Protein AF-G8HI90-F1 (afdb_monomer_lite)

Structure (mmCIF, N/CA/C/O backbone):
data_AF-G8HI90-F1
#
_entry.id   AF-G8HI90-F1
#
loop_
_atom_site.group_PDB
_atom_site.id
_atom_site.type_symbol
_atom_site.label_atom_id
_atom_site.label_alt_id
_atom_site.label_comp_id
_atom_site.label_asym_id
_atom_site.label_entity_id
_atom_site.label_seq_id
_atom_site.pdbx_PDB_ins_code
_atom_site.Cartn_x
_atom_site.Cartn_y
_atom_site.Cartn_z
_atom_site.occupancy
_atom_site.B_iso_or_equiv
_atom_site.auth_seq_id
_atom_site.auth_comp_id
_atom_site.auth_asym_id
_atom_site.auth_atom_id
_atom_site.pdbx_PDB_model_num
ATOM 1 N N . CYS A 1 1 ? 7.598 1.274 -8.359 1.00 62.94 1 CYS A N 1
ATOM 2 C CA . CYS A 1 1 ? 6.667 0.536 -9.230 1.00 62.94 1 CYS A CA 1
ATOM 3 C C . CYS A 1 1 ? 5.687 1.548 -9.803 1.00 62.94 1 CYS A C 1
ATOM 5 O O . CYS A 1 1 ? 5.064 2.244 -8.998 1.00 62.94 1 CYS A O 1
ATOM 7 N N . PRO A 1 2 ? 5.607 1.677 -11.131 1.00 74.00 2 PRO A N 1
ATOM 8 C CA . PRO A 1 2 ? 4.553 2.437 -11.800 1.00 74.00 2 PRO A CA 1
ATOM 9 C C . PRO A 1 2 ? 3.159 1.960 -11.358 1.00 74.00 2 PRO A C 1
ATOM 11 O O . PRO A 1 2 ? 2.984 0.792 -11.021 1.00 74.00 2 PRO A O 1
ATOM 14 N N . GLY A 1 3 ? 2.178 2.861 -11.303 1.00 80.12 3 GLY A N 1
ATOM 15 C CA . GLY A 1 3 ? 0.788 2.512 -10.980 1.00 80.12 3 GLY A CA 1
ATOM 16 C C . GLY A 1 3 ? 0.385 2.585 -9.501 1.00 80.12 3 GLY A C 1
ATOM 17 O O . GLY A 1 3 ? -0.795 2.468 -9.187 1.00 80.12 3 GLY A O 1
ATOM 18 N N . LEU A 1 4 ? 1.312 2.815 -8.561 1.00 85.81 4 LEU A N 1
ATOM 19 C CA . LEU A 1 4 ? 0.955 2.981 -7.139 1.00 85.81 4 LEU A CA 1
ATOM 20 C C . LEU A 1 4 ? -0.006 4.158 -6.920 1.00 85.81 4 LEU A C 1
ATOM 22 O O . LEU A 1 4 ? -1.008 4.025 -6.218 1.00 85.81 4 LEU A O 1
ATOM 26 N N . ASN A 1 5 ? 0.282 5.293 -7.554 1.00 91.06 5 ASN A N 1
ATOM 27 C CA . ASN A 1 5 ? -0.566 6.476 -7.484 1.00 91.06 5 ASN A CA 1
ATOM 28 C C . ASN A 1 5 ? -1.934 6.259 -8.146 1.00 91.06 5 ASN A C 1
ATOM 30 O O . ASN A 1 5 ? -2.936 6.757 -7.634 1.00 91.06 5 ASN A O 1
ATOM 34 N N . ASP A 1 6 ? -2.003 5.477 -9.226 1.00 89.94 6 ASP A N 1
ATOM 35 C CA . ASP A 1 6 ? -3.264 5.080 -9.855 1.00 89.94 6 ASP A CA 1
ATOM 36 C C . ASP A 1 6 ? -4.141 4.284 -8.898 1.00 89.94 6 ASP A C 1
ATOM 38 O O . ASP A 1 6 ? -5.326 4.584 -8.752 1.00 89.94 6 ASP A O 1
ATOM 42 N N . VAL A 1 7 ? -3.566 3.299 -8.209 1.00 91.75 7 VAL A N 1
ATOM 43 C CA . VAL A 1 7 ? -4.299 2.478 -7.242 1.00 91.75 7 VAL A CA 1
ATOM 44 C C . VAL A 1 7 ? -4.791 3.329 -6.068 1.00 91.75 7 VAL A C 1
ATOM 46 O O . VAL A 1 7 ? -5.973 3.261 -5.730 1.00 91.75 7 VAL A O 1
ATOM 49 N N . ILE A 1 8 ? -3.933 4.181 -5.489 1.00 94.00 8 ILE A N 1
ATOM 50 C CA . ILE A 1 8 ? -4.324 5.109 -4.410 1.00 94.00 8 ILE A CA 1
ATOM 51 C C . ILE A 1 8 ? -5.493 5.988 -4.869 1.00 94.00 8 ILE A C 1
ATOM 53 O O . ILE A 1 8 ? -6.502 6.102 -4.172 1.00 94.00 8 ILE A O 1
ATOM 57 N N . ARG A 1 9 ? -5.393 6.567 -6.070 1.00 94.56 9 ARG A N 1
ATOM 58 C CA . ARG A 1 9 ? -6.436 7.417 -6.647 1.00 94.56 9 ARG A CA 1
ATOM 59 C C . ARG A 1 9 ? -7.764 6.675 -6.791 1.00 94.56 9 ARG A C 1
ATOM 61 O O . ARG A 1 9 ? -8.796 7.213 -6.395 1.00 94.56 9 ARG A O 1
ATOM 68 N N . HIS A 1 10 ? -7.758 5.463 -7.343 1.00 94.62 10 HIS A N 1
ATOM 69 C CA . HIS A 1 10 ? -8.987 4.695 -7.549 1.00 94.62 10 HIS A CA 1
ATOM 70 C C . HIS A 1 10 ? -9.621 4.239 -6.233 1.00 94.62 10 HIS A C 1
ATOM 72 O O . HIS A 1 10 ? -10.845 4.303 -6.122 1.00 94.62 10 HIS A O 1
ATOM 78 N N . ILE A 1 11 ? -8.827 3.858 -5.224 1.00 95.81 11 ILE A N 1
ATOM 79 C CA . ILE A 1 11 ? -9.353 3.552 -3.885 1.00 95.81 11 ILE A CA 1
ATOM 80 C C . ILE A 1 11 ? -10.064 4.779 -3.311 1.00 95.81 11 ILE A C 1
ATOM 82 O O . ILE A 1 11 ? -11.222 4.675 -2.918 1.00 95.81 11 ILE A O 1
ATOM 86 N N . VAL A 1 12 ? -9.411 5.945 -3.313 1.00 96.69 12 VAL A N 1
ATOM 87 C CA . VAL A 1 12 ? -9.978 7.181 -2.746 1.00 96.69 12 VAL A CA 1
ATOM 88 C C . VAL A 1 12 ? -11.281 7.568 -3.446 1.00 96.69 12 VAL A C 1
ATOM 90 O O . VAL A 1 12 ? -12.285 7.793 -2.778 1.00 96.69 12 VAL A O 1
ATOM 93 N N . ILE A 1 13 ? -11.294 7.587 -4.783 1.00 95.62 13 ILE A N 1
ATOM 94 C CA . ILE A 1 13 ? -12.500 7.914 -5.560 1.00 95.62 13 ILE A CA 1
ATOM 95 C C . ILE A 1 13 ? -13.628 6.922 -5.259 1.00 95.62 13 ILE A C 1
ATOM 97 O O . ILE A 1 13 ? -14.773 7.329 -5.080 1.00 95.62 13 ILE A O 1
ATOM 101 N N . THR A 1 14 ? -13.310 5.629 -5.185 1.00 96.50 14 THR A N 1
ATOM 102 C CA . THR A 1 14 ? -14.306 4.591 -4.903 1.00 96.50 14 THR A CA 1
ATOM 103 C C . THR A 1 14 ? -14.885 4.772 -3.504 1.00 96.50 14 THR A C 1
ATOM 105 O O . THR A 1 14 ? -16.100 4.837 -3.359 1.00 96.50 14 THR A O 1
ATOM 108 N N . LEU A 1 15 ? -14.048 4.931 -2.476 1.00 96.62 15 LEU A N 1
ATOM 109 C CA . LEU A 1 15 ? -14.503 5.137 -1.099 1.00 96.62 15 LEU A CA 1
ATOM 110 C C . LEU A 1 15 ? -15.395 6.382 -0.962 1.00 96.62 15 LEU A C 1
ATOM 112 O O . LEU A 1 15 ? -16.428 6.310 -0.297 1.00 96.62 15 LEU A O 1
ATOM 116 N N . GLU A 1 16 ? -15.059 7.487 -1.633 1.00 95.69 16 GLU A N 1
ATOM 117 C CA . GLU A 1 16 ? -15.924 8.675 -1.667 1.00 95.69 16 GLU A CA 1
ATOM 118 C C . GLU A 1 16 ? -17.293 8.380 -2.305 1.00 95.69 16 GLU A C 1
ATOM 120 O O . GLU A 1 16 ? -18.313 8.821 -1.777 1.00 95.69 16 GLU A O 1
ATOM 125 N N . ILE A 1 17 ? -17.347 7.601 -3.395 1.00 96.75 17 ILE A N 1
ATOM 126 C CA . ILE A 1 17 ? -18.610 7.182 -4.039 1.00 96.75 17 ILE A CA 1
ATOM 127 C C . ILE A 1 17 ? -19.471 6.344 -3.083 1.00 96.75 17 ILE A C 1
ATOM 129 O O . ILE A 1 17 ? -20.688 6.516 -3.043 1.00 96.75 17 ILE A O 1
ATOM 133 N N . TYR A 1 18 ? -18.850 5.484 -2.272 1.00 95.94 18 TYR A N 1
ATOM 134 C CA . TYR A 1 18 ? -19.532 4.715 -1.223 1.00 95.94 18 TYR A CA 1
ATOM 135 C C . TYR A 1 18 ? -19.908 5.559 0.014 1.00 95.94 18 TYR A C 1
ATOM 137 O O . TYR A 1 18 ? -20.469 5.029 0.973 1.00 95.94 18 TYR A O 1
ATOM 145 N N . GLY A 1 19 ? -19.633 6.868 0.011 1.00 95.94 19 GLY A N 1
ATOM 146 C CA . GLY A 1 19 ? -20.011 7.790 1.083 1.00 95.94 19 GLY A CA 1
ATOM 147 C C . GLY A 1 19 ? -19.061 7.799 2.283 1.00 95.94 19 GLY A C 1
ATOM 148 O O . GLY A 1 19 ? -19.419 8.319 3.344 1.00 95.94 19 GLY A O 1
ATOM 149 N N . VAL A 1 20 ? -17.853 7.244 2.145 1.00 96.12 20 VAL A N 1
ATOM 150 C CA . VAL A 1 20 ? -16.822 7.300 3.188 1.00 96.12 20 VAL A CA 1
ATOM 151 C C . VAL A 1 20 ? -16.330 8.739 3.328 1.00 96.12 20 VAL A C 1
ATOM 153 O O . VAL A 1 20 ? -15.893 9.356 2.362 1.00 96.12 20 VAL A O 1
ATOM 156 N N . LYS A 1 21 ? -16.410 9.284 4.547 1.00 92.38 21 LYS A N 1
ATOM 157 C CA . LYS A 1 21 ? -16.113 10.703 4.818 1.00 92.38 21 LYS A CA 1
ATOM 158 C C . LYS A 1 21 ? -14.680 10.971 5.262 1.00 92.38 21 LYS A C 1
ATOM 160 O O . LYS A 1 21 ? -14.202 12.086 5.088 1.00 92.38 21 LYS A O 1
ATOM 165 N N . ASN A 1 22 ? -14.030 9.985 5.877 1.00 95.69 22 ASN A N 1
ATOM 166 C CA . ASN A 1 22 ? -12.677 10.122 6.397 1.00 95.69 22 ASN A CA 1
ATOM 167 C C . ASN A 1 22 ? -11.769 9.109 5.706 1.00 95.69 22 ASN A C 1
ATOM 169 O O . ASN A 1 22 ? -11.856 7.912 5.975 1.00 95.69 22 ASN A O 1
ATOM 173 N N . ILE A 1 23 ? -10.943 9.599 4.787 1.00 97.38 23 ILE A N 1
ATOM 174 C CA . ILE A 1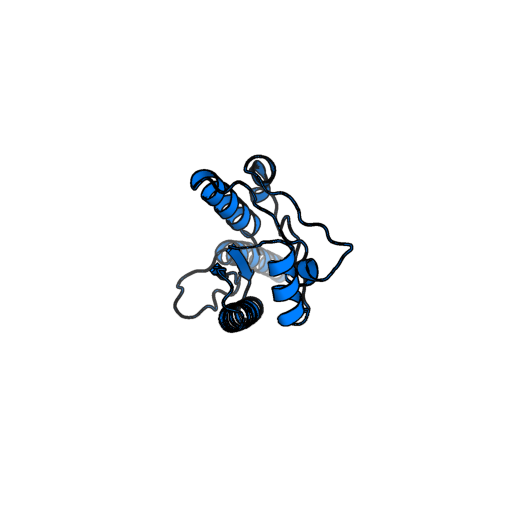 23 ? -9.972 8.798 4.052 1.00 97.38 23 ILE A CA 1
ATOM 175 C C . ILE A 1 23 ? -8.614 9.431 4.312 1.00 97.38 23 ILE A C 1
ATOM 177 O O . ILE A 1 23 ? -8.411 10.617 4.054 1.00 97.38 23 ILE A O 1
ATOM 181 N N . VAL A 1 24 ? -7.686 8.636 4.829 1.00 97.00 24 VAL A N 1
ATOM 182 C CA . VAL A 1 24 ? -6.343 9.089 5.180 1.00 97.00 24 VAL A CA 1
ATOM 183 C C . VAL A 1 24 ? -5.298 8.200 4.529 1.00 97.00 24 VAL A C 1
ATOM 185 O O . VAL A 1 24 ? -5.504 7.005 4.319 1.00 97.00 24 VAL A O 1
ATOM 188 N N . GLY A 1 25 ? -4.172 8.805 4.178 1.00 96.12 25 GLY A N 1
ATOM 189 C CA . GLY A 1 25 ? -2.988 8.128 3.691 1.00 96.12 25 GLY A CA 1
ATOM 190 C C . GLY A 1 25 ? -1.938 8.058 4.787 1.00 96.12 25 GLY A C 1
ATOM 191 O O . GLY A 1 25 ? -1.564 9.086 5.352 1.00 96.12 25 GLY A O 1
ATOM 192 N N . ILE A 1 26 ? -1.445 6.850 5.055 1.00 95.06 26 ILE A N 1
ATOM 193 C CA . ILE A 1 26 ? -0.355 6.629 6.006 1.00 95.06 26 ILE A CA 1
ATOM 194 C C . ILE A 1 26 ? 0.979 6.802 5.272 1.00 95.06 26 ILE A C 1
ATOM 196 O O . ILE A 1 26 ? 1.271 6.020 4.357 1.00 95.06 26 ILE A O 1
ATOM 200 N N . PRO A 1 27 ? 1.787 7.816 5.621 1.00 93.12 27 PRO A N 1
ATOM 201 C CA . PRO A 1 27 ? 3.048 8.064 4.943 1.00 93.12 27 PRO A CA 1
ATOM 202 C C . PRO A 1 27 ? 4.096 7.003 5.311 1.00 93.12 27 PRO A C 1
ATOM 204 O O . PRO A 1 27 ? 4.152 6.495 6.428 1.00 93.12 27 PRO A O 1
ATOM 207 N N . PHE A 1 28 ? 4.963 6.678 4.358 1.00 92.00 28 PHE A N 1
ATOM 208 C CA . PHE A 1 28 ? 6.098 5.773 4.512 1.00 92.00 28 PHE A CA 1
ATOM 209 C C . PHE A 1 28 ? 5.718 4.373 5.026 1.00 92.00 28 PHE A C 1
ATOM 211 O O . PHE A 1 28 ? 6.460 3.766 5.796 1.00 92.00 28 PHE A O 1
ATOM 218 N N . GLY A 1 29 ? 4.600 3.808 4.564 1.00 91.25 29 GLY A N 1
ATOM 219 C CA . GLY A 1 29 ? 4.212 2.418 4.843 1.00 91.25 29 GLY A CA 1
ATOM 220 C C . GLY A 1 29 ? 3.937 2.147 6.326 1.00 91.25 29 GLY A C 1
ATOM 221 O O . GLY A 1 29 ? 3.384 2.993 7.020 1.00 91.25 29 GLY A O 1
ATOM 222 N N . TYR A 1 30 ? 4.327 0.969 6.832 1.00 92.81 30 TYR A N 1
ATOM 223 C CA . TYR A 1 30 ? 4.035 0.595 8.224 1.00 92.81 30 TYR A CA 1
ATOM 224 C C . TYR A 1 30 ? 4.702 1.507 9.262 1.00 92.81 30 TYR A C 1
ATOM 226 O O . TYR A 1 30 ? 4.184 1.650 10.365 1.00 92.81 30 TYR A O 1
ATOM 234 N N . ARG A 1 31 ? 5.802 2.181 8.907 1.00 91.38 31 ARG A N 1
ATOM 235 C CA . ARG A 1 31 ? 6.456 3.161 9.782 1.00 91.38 31 ARG A CA 1
ATOM 236 C C . ARG A 1 31 ? 5.522 4.314 10.177 1.00 91.38 31 ARG A C 1
ATOM 238 O O . ARG A 1 31 ? 5.586 4.757 11.319 1.00 91.38 31 ARG A O 1
ATOM 245 N N . GLY A 1 32 ? 4.635 4.764 9.285 1.00 91.44 32 GLY A N 1
ATOM 246 C CA . GLY A 1 32 ? 3.728 5.891 9.554 1.00 91.44 32 GLY A CA 1
ATOM 247 C C . GLY A 1 32 ? 2.657 5.628 10.619 1.00 91.44 32 GLY A C 1
ATOM 248 O O . GLY A 1 32 ? 1.978 6.556 11.058 1.00 91.44 32 GLY A O 1
ATOM 249 N N . PHE A 1 33 ? 2.495 4.380 11.066 1.00 91.38 33 PHE A N 1
ATOM 250 C CA . PHE A 1 33 ? 1.642 4.075 12.217 1.00 91.38 33 PHE A CA 1
ATOM 251 C C . PHE A 1 33 ? 2.319 4.424 13.548 1.00 91.38 33 PHE A C 1
ATOM 253 O O . PHE A 1 33 ? 1.647 4.831 14.490 1.00 91.38 33 PHE A O 1
ATOM 260 N N . CYS A 1 34 ? 3.645 4.320 13.630 1.00 88.38 34 CYS A N 1
ATOM 261 C CA . CYS A 1 34 ? 4.365 4.424 14.903 1.00 88.38 34 CYS A CA 1
ATOM 262 C C . CYS A 1 34 ? 5.201 5.699 15.024 1.00 88.38 34 CYS A C 1
ATOM 264 O O . CYS A 1 34 ? 5.495 6.149 16.130 1.00 88.38 34 CYS A O 1
ATOM 266 N N . ASP A 1 35 ? 5.588 6.287 13.896 1.00 87.44 35 ASP A N 1
ATOM 267 C CA . ASP A 1 35 ? 6.369 7.514 13.870 1.00 87.44 35 ASP A CA 1
ATOM 268 C C . ASP A 1 35 ? 5.474 8.730 14.154 1.00 87.44 35 ASP A C 1
ATOM 270 O O . ASP A 1 35 ? 4.592 9.068 13.365 1.00 87.44 35 ASP A O 1
ATOM 274 N N . LYS A 1 36 ? 5.697 9.384 15.298 1.00 82.06 36 LYS A N 1
ATOM 275 C CA . LYS A 1 36 ? 4.899 10.539 15.741 1.00 82.06 36 LYS A CA 1
ATOM 276 C C . LYS A 1 36 ? 5.176 11.806 14.933 1.00 82.06 36 LYS A C 1
ATOM 278 O O . LYS A 1 36 ? 4.365 12.727 14.973 1.00 82.06 36 LYS A O 1
ATOM 283 N N . GLU A 1 37 ? 6.300 11.868 14.222 1.00 85.56 37 GLU A N 1
ATOM 284 C CA . GLU A 1 37 ? 6.625 12.994 13.340 1.00 85.56 37 GLU A CA 1
ATOM 285 C C . GLU A 1 37 ? 5.885 12.890 12.001 1.00 85.56 37 GLU A C 1
ATOM 287 O O . GLU A 1 37 ? 5.730 13.879 11.283 1.00 85.56 37 GLU A O 1
ATOM 292 N N . LEU A 1 38 ? 5.395 11.692 11.671 1.00 85.25 38 LEU A N 1
ATOM 293 C CA . LEU A 1 38 ? 4.661 11.416 10.452 1.00 85.25 38 LEU A CA 1
ATOM 294 C C . LEU A 1 38 ? 3.155 11.552 10.686 1.00 85.25 38 LEU A C 1
ATOM 296 O O . LEU A 1 38 ? 2.497 10.667 11.230 1.00 85.25 38 LEU A O 1
ATOM 300 N N . THR A 1 39 ? 2.594 12.668 10.229 1.00 87.88 39 THR A N 1
ATOM 301 C CA . THR A 1 39 ? 1.151 12.907 10.281 1.00 87.88 39 THR A CA 1
ATOM 302 C C . THR A 1 39 ? 0.422 12.222 9.130 1.00 87.88 39 THR A C 1
ATOM 304 O O . THR A 1 39 ? 0.919 12.120 8.006 1.00 87.88 39 THR A O 1
ATOM 307 N N . GLU A 1 40 ? -0.790 11.745 9.410 1.00 92.44 40 GLU A N 1
ATOM 308 C CA . GLU A 1 40 ? -1.669 11.205 8.377 1.00 92.44 40 GLU A CA 1
ATOM 309 C C . GLU A 1 40 ? -2.041 12.288 7.367 1.00 92.44 40 GLU A C 1
ATOM 311 O O . GLU A 1 40 ? -2.346 13.425 7.732 1.00 92.44 40 GLU A O 1
ATOM 316 N N . MET A 1 41 ? -2.047 11.925 6.087 1.00 94.12 41 MET A N 1
ATOM 317 C CA . MET A 1 41 ? -2.428 12.836 5.018 1.00 94.12 41 MET A CA 1
ATOM 318 C C . MET A 1 41 ? -3.917 12.668 4.703 1.00 94.12 41 MET A C 1
ATOM 320 O O . MET A 1 41 ? -4.303 11.589 4.251 1.00 94.12 41 MET A O 1
ATOM 324 N N . PRO A 1 42 ? -4.763 13.701 4.860 1.00 96.12 42 PRO A N 1
ATOM 325 C CA . PRO A 1 42 ? -6.143 13.637 4.398 1.00 96.12 42 PRO A CA 1
ATOM 326 C C . PRO A 1 42 ? -6.185 13.426 2.883 1.00 96.12 42 PRO A C 1
ATOM 328 O O . PRO A 1 42 ? -5.603 14.196 2.115 1.00 96.12 42 PRO A O 1
ATOM 331 N N . LEU A 1 43 ? -6.887 12.385 2.446 1.00 96.50 43 LEU A N 1
ATOM 332 C CA . LEU A 1 43 ? -7.073 12.063 1.040 1.00 96.50 43 LEU A CA 1
ATOM 333 C C . LEU A 1 43 ? -8.494 12.418 0.616 1.00 96.50 43 LEU A C 1
ATOM 335 O O . LEU A 1 43 ? -9.471 12.130 1.297 1.00 96.50 43 LEU A O 1
ATOM 339 N N . SER A 1 44 ? -8.596 13.045 -0.547 1.00 95.88 44 SER A N 1
ATOM 340 C CA . SER A 1 44 ? -9.862 13.337 -1.214 1.00 95.88 44 SER A CA 1
ATOM 341 C C . SER A 1 44 ? -9.657 13.286 -2.717 1.00 95.88 44 SER A C 1
ATOM 343 O O . SER A 1 44 ? -8.519 13.395 -3.190 1.00 95.88 44 SER A O 1
ATOM 345 N N . ARG A 1 45 ? -10.740 13.212 -3.494 1.00 94.19 45 ARG A N 1
ATOM 346 C CA . ARG A 1 45 ? -10.676 13.256 -4.964 1.00 94.19 45 ARG A CA 1
ATOM 347 C C 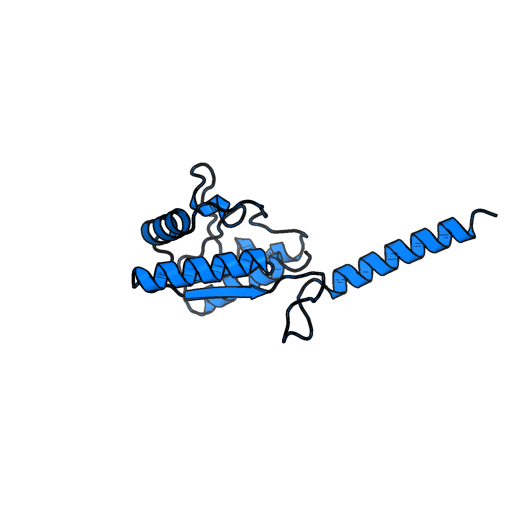. ARG A 1 45 ? -9.900 14.460 -5.493 1.00 94.19 45 ARG A C 1
ATOM 349 O O . ARG A 1 45 ? -9.246 14.344 -6.525 1.00 94.19 45 ARG A O 1
ATOM 356 N N . LYS A 1 46 ? -9.925 15.594 -4.781 1.00 93.94 46 LYS A N 1
ATOM 357 C CA . LYS A 1 46 ? -9.132 16.783 -5.128 1.00 93.94 46 LYS A CA 1
ATOM 358 C C . LYS A 1 46 ? -7.631 16.540 -4.943 1.00 93.94 46 LYS A C 1
ATOM 360 O O . LYS A 1 46 ? -6.851 16.893 -5.819 1.00 93.94 46 LYS A O 1
ATOM 365 N N . VAL A 1 47 ? -7.233 15.921 -3.831 1.00 93.94 47 VAL A N 1
ATOM 366 C CA . VAL A 1 47 ? -5.822 15.618 -3.523 1.00 93.94 47 VAL A CA 1
ATOM 367 C C . VAL A 1 47 ? -5.254 14.595 -4.508 1.00 93.94 47 VAL A C 1
ATOM 369 O O . VAL A 1 47 ? -4.138 14.758 -4.993 1.00 93.94 47 VAL A O 1
ATOM 372 N N . VAL A 1 48 ? -6.031 13.568 -4.865 1.00 93.88 48 VAL A N 1
ATOM 373 C CA . VAL A 1 48 ? -5.565 12.484 -5.748 1.00 93.88 48 VAL A CA 1
ATOM 374 C C . VAL A 1 48 ? -5.804 12.738 -7.241 1.00 93.88 48 VAL A C 1
ATOM 376 O O . VAL A 1 48 ? -5.571 11.846 -8.055 1.00 93.88 48 VAL A O 1
ATOM 379 N N . GLN A 1 49 ? -6.272 13.924 -7.640 1.00 91.00 49 GLN A N 1
ATOM 380 C CA . GLN A 1 49 ? -6.728 14.170 -9.013 1.00 91.00 49 GLN A CA 1
ATOM 381 C C . GLN A 1 49 ? -5.646 13.849 -10.056 1.00 91.00 49 GLN A C 1
ATOM 383 O O . GLN A 1 49 ? -5.905 13.090 -10.992 1.00 91.00 49 GLN A O 1
ATOM 388 N N . ASN A 1 50 ? -4.427 14.354 -9.840 1.00 91.25 50 ASN A N 1
ATOM 389 C CA . ASN A 1 50 ? -3.329 14.309 -10.812 1.00 91.25 50 ASN A CA 1
ATOM 390 C C . ASN A 1 50 ? -2.155 13.416 -10.388 1.00 91.25 50 ASN A C 1
ATOM 392 O O . ASN A 1 50 ? -1.148 13.368 -11.085 1.00 91.25 50 ASN A O 1
ATOM 396 N N . ILE A 1 51 ? -2.263 12.684 -9.273 1.00 89.88 51 ILE A N 1
ATOM 397 C CA . ILE A 1 51 ? -1.124 11.907 -8.747 1.00 89.88 51 ILE A CA 1
ATOM 398 C C . ILE A 1 51 ? -0.702 10.762 -9.675 1.00 89.88 51 ILE A C 1
ATOM 400 O O . ILE A 1 51 ? 0.456 10.364 -9.663 1.00 89.88 51 ILE A O 1
ATOM 404 N N . HIS A 1 52 ? -1.624 10.266 -10.501 1.00 85.31 52 HIS A N 1
ATOM 405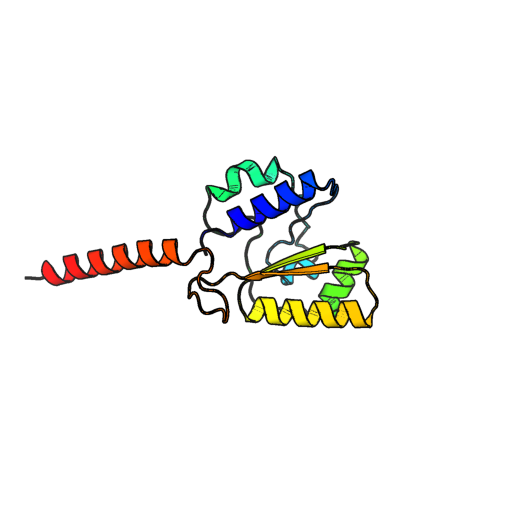 C CA . HIS A 1 52 ? -1.378 9.234 -11.510 1.00 85.31 52 HIS A CA 1
ATOM 406 C C . HIS A 1 52 ? -0.402 9.679 -12.614 1.00 85.31 52 HIS A C 1
ATOM 408 O O . HIS A 1 52 ? 0.222 8.843 -13.254 1.00 85.31 52 HIS A O 1
ATOM 414 N N . LEU A 1 53 ? -0.230 10.991 -12.817 1.00 85.12 53 LEU A N 1
ATOM 415 C CA . LEU A 1 53 ? 0.733 11.539 -13.779 1.00 85.12 53 LEU A CA 1
ATOM 416 C C . LEU A 1 53 ? 2.180 11.470 -13.266 1.00 85.12 53 LEU A C 1
ATOM 418 O O . LEU A 1 53 ? 3.117 11.660 -14.037 1.00 85.12 53 LEU A O 1
ATOM 422 N N . SER A 1 54 ? 2.364 11.210 -11.970 1.00 82.44 54 SER A N 1
ATOM 423 C CA . SER A 1 54 ? 3.671 11.142 -11.326 1.00 82.44 54 SER A CA 1
ATOM 424 C C . SER A 1 54 ? 4.049 9.698 -11.016 1.00 82.44 54 SER A C 1
ATOM 426 O O . SER A 1 54 ? 3.251 8.927 -10.478 1.00 82.44 54 SER A O 1
ATOM 428 N N . GLY A 1 55 ? 5.307 9.344 -11.279 1.00 79.44 55 GLY A N 1
ATOM 429 C CA . GLY A 1 55 ? 5.889 8.093 -10.799 1.00 79.44 55 GLY A CA 1
ATOM 430 C C . GLY A 1 55 ? 6.031 8.060 -9.270 1.00 79.44 55 GLY A C 1
ATOM 431 O O . GLY A 1 55 ? 5.985 9.085 -8.590 1.00 79.44 55 GLY A O 1
ATOM 432 N N . GLY A 1 56 ? 6.236 6.863 -8.716 1.00 84.81 56 GLY A N 1
ATOM 433 C CA . GLY A 1 56 ? 6.434 6.674 -7.276 1.00 84.81 56 GLY A CA 1
ATOM 434 C C . GLY A 1 56 ? 5.127 6.525 -6.493 1.00 84.81 56 GLY A C 1
ATOM 435 O O . GLY A 1 56 ? 4.189 5.888 -6.963 1.00 84.81 56 GLY A O 1
ATOM 436 N N . SER A 1 57 ? 5.108 7.039 -5.263 1.00 86.88 57 SER A N 1
ATOM 437 C CA . SER A 1 57 ? 3.971 6.974 -4.337 1.00 86.88 57 SER A CA 1
ATOM 438 C C . SER A 1 57 ? 3.812 8.323 -3.649 1.00 86.88 57 SER A C 1
ATOM 440 O O . SER A 1 57 ? 4.769 8.787 -3.031 1.00 86.88 57 SER A O 1
ATOM 442 N N . LEU A 1 58 ? 2.614 8.916 -3.701 1.00 89.06 58 LEU A N 1
ATOM 443 C CA . LEU A 1 58 ? 2.252 10.129 -2.955 1.00 89.06 58 LEU A CA 1
ATOM 444 C C . LEU A 1 58 ? 2.576 9.990 -1.461 1.00 89.06 58 LEU A C 1
ATOM 446 O O . LEU A 1 58 ? 3.019 10.938 -0.824 1.00 89.06 58 LEU A O 1
ATOM 450 N N . LEU A 1 59 ? 2.367 8.791 -0.916 1.00 89.94 59 LEU A N 1
ATOM 451 C CA . LEU A 1 59 ? 2.574 8.487 0.498 1.00 89.94 59 LEU A CA 1
ATOM 452 C C . LEU A 1 59 ? 4.022 8.093 0.806 1.00 89.94 59 LEU A C 1
ATOM 454 O O . LEU A 1 59 ? 4.354 7.826 1.952 1.00 89.94 59 LEU A O 1
ATOM 458 N N . GLY A 1 60 ? 4.899 8.016 -0.195 1.00 87.69 60 GLY A N 1
ATOM 459 C CA . GLY A 1 60 ? 6.224 7.432 -0.033 1.00 87.69 60 GLY A CA 1
ATOM 460 C C . GLY A 1 60 ? 6.177 5.919 0.201 1.00 87.69 60 GLY A C 1
ATOM 461 O O . GLY A 1 60 ? 5.123 5.279 0.192 1.00 87.69 60 GLY A O 1
ATOM 462 N N . VAL A 1 61 ? 7.356 5.326 0.361 1.00 83.50 61 VAL A N 1
ATOM 463 C CA . VAL A 1 61 ? 7.545 3.904 0.669 1.00 83.50 61 VAL A CA 1
ATOM 464 C C . VAL A 1 61 ? 8.650 3.777 1.708 1.00 83.50 61 VAL A C 1
ATOM 466 O O . VAL A 1 61 ? 9.581 4.577 1.719 1.00 83.50 61 VAL A O 1
ATOM 469 N N . SER A 1 62 ? 8.575 2.771 2.573 1.00 83.81 62 SER A N 1
ATOM 470 C CA . SER A 1 62 ? 9.671 2.445 3.486 1.00 83.81 62 SER A CA 1
ATOM 471 C C . SER A 1 62 ? 9.852 0.938 3.615 1.00 83.81 62 SER A C 1
ATOM 473 O O . SER A 1 62 ? 9.008 0.146 3.185 1.00 83.81 62 SER A O 1
ATOM 475 N N . ARG A 1 63 ? 10.996 0.555 4.185 1.00 74.75 63 ARG A N 1
ATOM 476 C CA . ARG A 1 63 ? 11.299 -0.804 4.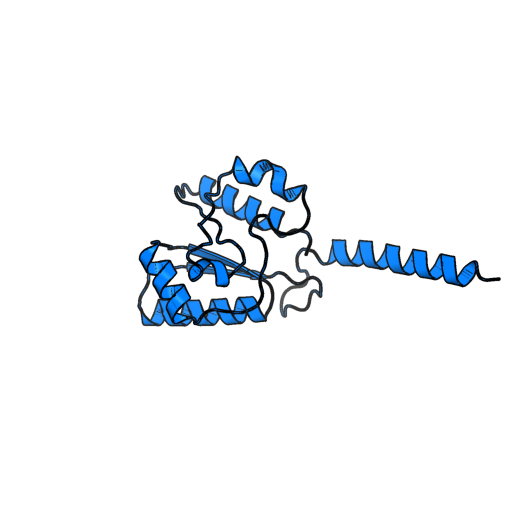631 1.00 74.75 63 ARG A CA 1
ATOM 477 C C . ARG A 1 63 ? 11.582 -0.760 6.130 1.00 74.75 63 ARG A C 1
ATOM 479 O O . ARG A 1 63 ? 12.095 0.238 6.626 1.00 74.75 63 ARG A O 1
ATOM 486 N N . GLY A 1 64 ? 11.288 -1.861 6.812 1.00 66.81 64 GLY A N 1
ATOM 487 C CA . GLY A 1 64 ? 11.309 -1.934 8.271 1.00 66.81 64 GLY A CA 1
ATOM 488 C C . GLY A 1 64 ? 9.893 -1.830 8.822 1.00 66.81 64 GLY A C 1
ATOM 489 O O . GLY A 1 64 ? 9.108 -0.988 8.388 1.00 66.81 64 GLY A O 1
ATOM 490 N N . ALA A 1 65 ? 9.551 -2.749 9.718 1.00 66.31 65 ALA A N 1
ATOM 491 C CA . ALA A 1 65 ? 8.227 -2.831 10.306 1.00 66.31 65 ALA A CA 1
ATOM 492 C C . ALA A 1 65 ? 8.332 -2.528 11.807 1.00 66.31 65 ALA A C 1
ATOM 494 O O . ALA A 1 65 ? 9.161 -3.149 12.478 1.00 66.31 65 ALA A O 1
ATOM 495 N N . PRO A 1 66 ? 7.501 -1.616 12.334 1.00 79.31 66 PRO A N 1
ATOM 496 C CA . PRO A 1 66 ? 7.158 -1.650 13.744 1.00 79.31 66 PRO A CA 1
ATOM 497 C C . PRO A 1 66 ? 6.494 -2.985 14.093 1.00 79.31 66 PRO A C 1
ATOM 499 O O . PRO A 1 66 ? 6.115 -3.771 13.215 1.00 79.31 66 PRO A O 1
ATOM 502 N N . THR A 1 67 ? 6.357 -3.263 15.383 1.00 91.38 67 THR A N 1
ATOM 503 C CA . THR A 1 67 ? 5.687 -4.486 15.814 1.00 91.38 67 THR A CA 1
ATOM 504 C C . THR A 1 67 ? 4.210 -4.449 15.417 1.00 91.38 67 THR A C 1
ATOM 506 O O . THR A 1 67 ? 3.582 -3.395 15.329 1.00 91.38 67 THR A O 1
ATOM 509 N N . VAL A 1 68 ? 3.626 -5.625 15.178 1.00 93.94 68 VAL A N 1
ATOM 510 C CA . VAL A 1 68 ? 2.212 -5.733 14.782 1.00 93.94 68 VAL A CA 1
ATOM 511 C C . VAL A 1 68 ? 1.289 -5.128 15.842 1.00 93.94 68 VAL A C 1
ATOM 513 O O . VAL A 1 68 ? 0.293 -4.511 15.479 1.00 93.94 68 VAL A O 1
ATOM 516 N N . SER A 1 69 ? 1.634 -5.261 17.131 1.00 94.69 69 SER A N 1
ATOM 517 C CA . SER A 1 69 ? 0.853 -4.650 18.213 1.00 94.69 69 SER A CA 1
ATOM 518 C C . SER A 1 69 ? 0.789 -3.141 18.054 1.00 94.69 69 SER A C 1
ATOM 520 O O . SER A 1 69 ? -0.310 -2.615 18.004 1.00 94.69 69 SER A O 1
ATOM 522 N N . GLU A 1 70 ? 1.931 -2.468 17.884 1.00 94.25 70 GLU A N 1
ATOM 523 C CA . GLU A 1 70 ? 1.982 -1.002 17.784 1.00 94.25 70 GLU A CA 1
ATOM 524 C C . GLU A 1 70 ? 1.172 -0.474 16.595 1.00 94.25 70 GLU A C 1
ATOM 526 O O . GLU A 1 70 ? 0.521 0.565 16.691 1.00 94.25 70 GLU A O 1
ATOM 531 N N . ILE A 1 71 ? 1.176 -1.200 15.472 1.00 94.69 71 ILE A N 1
ATOM 532 C CA . ILE A 1 71 ? 0.355 -0.848 14.308 1.00 94.69 71 ILE A CA 1
ATOM 533 C C . ILE A 1 71 ? -1.131 -0.952 14.659 1.00 94.69 71 ILE A C 1
ATOM 535 O O . ILE A 1 71 ? -1.902 -0.050 14.346 1.00 94.69 71 ILE A O 1
ATOM 539 N N . VAL A 1 72 ? -1.539 -2.040 15.312 1.00 96.00 72 VAL A N 1
ATOM 540 C CA . VAL A 1 72 ? -2.940 -2.275 15.678 1.00 96.00 72 VAL A CA 1
ATOM 541 C C . VAL A 1 72 ? -3.411 -1.314 16.774 1.00 96.00 72 VAL A C 1
ATOM 543 O O . VAL A 1 72 ? -4.530 -0.816 16.681 1.00 96.00 72 VAL A O 1
ATOM 546 N N . ASP A 1 73 ? -2.552 -1.003 17.747 1.00 95.25 73 ASP A N 1
ATOM 547 C CA . ASP A 1 73 ? -2.777 0.022 18.774 1.00 95.25 73 ASP A CA 1
ATOM 548 C C . ASP A 1 73 ? -3.031 1.380 18.099 1.00 95.25 73 ASP A C 1
ATOM 550 O O . ASP A 1 73 ? -4.055 2.021 18.328 1.00 95.25 73 ASP A O 1
ATOM 554 N N . SER A 1 74 ? -2.165 1.762 17.155 1.00 94.38 74 SER A N 1
ATOM 555 C CA . SER A 1 74 ? -2.331 2.988 16.372 1.00 94.38 74 SER A CA 1
ATOM 556 C C . SER A 1 74 ? -3.628 2.999 15.555 1.00 94.38 74 SER A C 1
ATOM 558 O O . SER A 1 74 ? -4.325 4.011 15.500 1.00 94.38 74 SER A O 1
ATOM 560 N N . MET A 1 75 ? -3.994 1.877 14.931 1.00 95.06 75 MET A N 1
ATOM 561 C CA . MET A 1 75 ? -5.249 1.770 14.183 1.00 95.06 75 MET A CA 1
ATOM 562 C C . MET A 1 75 ? -6.480 1.947 15.076 1.00 95.06 75 MET A C 1
ATOM 564 O O . MET A 1 75 ? -7.453 2.567 14.645 1.00 95.06 75 MET A O 1
ATOM 568 N N . GLU A 1 76 ? -6.444 1.413 16.298 1.00 94.88 76 GLU A N 1
ATOM 569 C CA . GLU A 1 76 ? -7.516 1.560 17.281 1.00 94.88 76 GLU A CA 1
ATOM 570 C C . GLU A 1 76 ? -7.643 3.012 17.754 1.00 94.88 76 GLU A C 1
ATOM 572 O O . GLU A 1 76 ? -8.732 3.583 17.675 1.00 94.88 76 GLU A O 1
ATOM 577 N N . GLU A 1 77 ? -6.528 3.639 18.142 1.00 93.69 77 GLU A N 1
ATOM 578 C CA . GLU A 1 77 ? -6.478 5.044 18.572 1.00 93.69 77 GLU A CA 1
ATOM 579 C C . GLU A 1 77 ? -7.005 6.002 17.497 1.00 93.69 77 GLU A C 1
ATOM 581 O O . GLU A 1 77 ? -7.717 6.963 17.798 1.00 93.69 77 GLU A O 1
ATOM 586 N N . ARG A 1 78 ? -6.678 5.732 16.229 1.00 92.75 78 ARG A N 1
ATOM 587 C CA . ARG A 1 78 ? -7.072 6.564 15.084 1.00 92.75 78 ARG A CA 1
ATOM 588 C C . ARG A 1 78 ? -8.448 6.202 14.512 1.00 92.75 78 ARG A C 1
ATOM 590 O O . ARG A 1 78 ? -8.937 6.880 13.609 1.00 92.75 78 ARG A O 1
ATOM 597 N N . GLY A 1 79 ? -9.097 5.150 15.019 1.00 93.88 79 GLY A N 1
ATOM 598 C CA . GLY A 1 79 ? -10.425 4.719 14.570 1.00 93.88 79 GLY A CA 1
ATOM 599 C C . GLY A 1 79 ? -10.462 4.167 13.137 1.00 93.88 79 GLY A C 1
ATOM 600 O O . GLY A 1 79 ? -11.480 4.292 12.446 1.00 93.88 79 GLY A O 1
ATOM 601 N N . ILE A 1 80 ? -9.367 3.561 12.670 1.00 95.06 80 ILE A N 1
ATOM 602 C CA . ILE A 1 80 ? -9.255 2.999 11.319 1.00 95.06 80 ILE A CA 1
ATOM 603 C C . ILE A 1 80 ? -10.058 1.698 11.235 1.00 95.06 80 ILE A C 1
ATOM 605 O O . ILE A 1 80 ? -9.742 0.707 11.885 1.00 95.06 80 ILE A O 1
ATOM 609 N N . ASN A 1 81 ? -11.083 1.687 10.381 1.00 95.19 81 ASN A N 1
ATOM 610 C CA . ASN A 1 81 ? -11.963 0.530 10.152 1.00 95.19 81 ASN A CA 1
ATOM 611 C C . ASN A 1 81 ? -11.706 -0.201 8.821 1.00 95.19 81 ASN A C 1
ATOM 613 O O . ASN A 1 81 ? -12.171 -1.325 8.632 1.00 95.19 81 ASN A O 1
ATOM 617 N N . MET A 1 82 ? -10.935 0.395 7.912 1.00 96.75 82 MET A N 1
ATOM 618 C CA . MET A 1 82 ? -10.524 -0.217 6.650 1.00 96.75 82 MET A CA 1
ATOM 619 C C . MET A 1 82 ? -9.062 0.129 6.382 1.00 96.75 82 MET A C 1
ATOM 621 O O . MET A 1 82 ? -8.712 1.305 6.310 1.00 96.75 82 MET A O 1
ATOM 625 N N . LEU A 1 83 ? -8.216 -0.887 6.218 1.00 96.88 83 LEU A N 1
ATOM 626 C CA . LEU A 1 83 ? -6.809 -0.729 5.867 1.00 96.88 83 LEU A CA 1
ATOM 627 C C . LEU A 1 83 ? -6.539 -1.348 4.496 1.00 96.88 83 LEU A C 1
ATOM 629 O O . LEU A 1 83 ? -6.626 -2.564 4.333 1.00 96.88 83 LEU A O 1
ATOM 633 N N . PHE A 1 84 ? -6.154 -0.514 3.533 1.00 96.75 84 PHE A N 1
ATOM 634 C CA . PHE A 1 84 ? -5.692 -0.953 2.219 1.00 96.75 84 PHE A CA 1
ATOM 635 C C . PHE A 1 84 ? -4.163 -0.995 2.201 1.00 96.75 84 PHE A C 1
ATOM 637 O O . PHE A 1 84 ? -3.502 0.023 2.400 1.00 96.75 84 PHE A O 1
ATOM 644 N N . VAL A 1 85 ? -3.594 -2.172 1.958 1.00 94.56 85 VAL A N 1
ATOM 645 C CA . VAL A 1 85 ? -2.151 -2.415 1.983 1.00 94.56 85 VAL A CA 1
ATOM 646 C C . VAL A 1 85 ? -1.653 -2.676 0.569 1.00 94.56 85 VAL A C 1
ATOM 648 O O . VAL A 1 85 ? -1.934 -3.723 -0.001 1.00 94.56 85 VAL A O 1
ATOM 651 N N . LEU A 1 86 ? -0.884 -1.745 0.004 1.00 92.19 86 LEU A N 1
ATOM 652 C CA . LEU A 1 86 ? -0.336 -1.860 -1.350 1.00 92.19 86 LEU A CA 1
ATOM 653 C C . LEU A 1 86 ? 1.121 -2.327 -1.273 1.00 92.19 86 LEU A C 1
ATOM 655 O O . LEU A 1 86 ? 1.991 -1.584 -0.813 1.00 92.19 86 LEU A O 1
ATOM 659 N N . GLY A 1 87 ? 1.428 -3.537 -1.740 1.00 88.44 87 GLY A N 1
ATOM 660 C CA . GLY A 1 87 ? 2.784 -4.061 -1.588 1.00 88.44 87 GLY A CA 1
ATOM 661 C C . GLY A 1 87 ? 3.028 -5.444 -2.173 1.00 88.44 87 GLY A C 1
ATOM 662 O O . GLY A 1 87 ? 2.183 -6.004 -2.858 1.00 88.44 87 GLY A O 1
ATOM 663 N N . GLY A 1 88 ? 4.232 -5.963 -1.933 1.00 85.75 88 GLY A N 1
ATOM 664 C CA . GLY A 1 88 ? 4.617 -7.319 -2.336 1.00 85.75 88 GLY A CA 1
ATOM 665 C C . GLY A 1 88 ? 4.438 -8.330 -1.200 1.00 85.75 88 GLY A C 1
ATOM 666 O O . GLY A 1 88 ? 3.851 -8.017 -0.162 1.00 85.75 88 GLY A O 1
ATOM 667 N N . ASN A 1 89 ? 5.031 -9.515 -1.359 1.00 84.44 89 ASN A N 1
ATOM 668 C CA . ASN A 1 89 ? 4.899 -10.642 -0.423 1.00 84.44 89 ASN A CA 1
ATOM 669 C C . ASN A 1 89 ? 5.185 -10.270 1.041 1.00 84.44 89 ASN A C 1
ATOM 671 O O . ASN A 1 89 ? 4.375 -10.560 1.918 1.00 84.44 89 ASN A O 1
ATOM 675 N N . GLY A 1 90 ? 6.287 -9.561 1.318 1.00 86.31 90 GLY A N 1
ATOM 676 C CA . GLY A 1 90 ? 6.618 -9.135 2.685 1.00 86.31 90 GLY A CA 1
ATOM 677 C C . GLY A 1 90 ? 5.587 -8.172 3.288 1.00 86.31 90 GLY A C 1
ATOM 678 O O . GLY A 1 90 ? 5.228 -8.287 4.458 1.00 86.31 90 GLY A O 1
ATOM 679 N N . THR A 1 91 ? 5.049 -7.256 2.480 1.00 89.69 91 THR A N 1
ATOM 680 C CA . THR A 1 91 ? 3.999 -6.327 2.917 1.00 89.69 91 THR A CA 1
ATOM 681 C C . THR A 1 91 ? 2.707 -7.079 3.241 1.00 89.69 91 THR A C 1
ATOM 683 O O . THR A 1 91 ? 2.078 -6.802 4.262 1.00 89.69 91 THR A O 1
ATOM 686 N N . HIS A 1 92 ? 2.340 -8.061 2.415 1.00 90.81 92 HIS A N 1
ATOM 687 C CA . HIS A 1 92 ? 1.150 -8.889 2.608 1.00 90.81 92 HIS A CA 1
ATOM 688 C C . HIS A 1 92 ? 1.276 -9.867 3.779 1.00 90.81 92 HIS A C 1
ATOM 690 O O . HIS A 1 92 ? 0.297 -10.087 4.489 1.00 9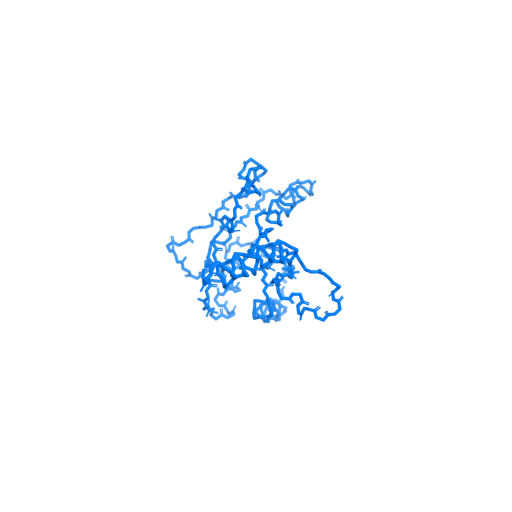0.81 92 HIS A O 1
ATOM 696 N N . ALA A 1 93 ? 2.474 -10.389 4.051 1.00 91.31 93 ALA A N 1
ATOM 697 C CA . ALA A 1 93 ? 2.736 -11.143 5.273 1.00 91.31 93 ALA A CA 1
ATOM 698 C C . ALA A 1 93 ? 2.459 -10.283 6.521 1.00 91.31 93 ALA A C 1
ATOM 700 O O . ALA A 1 93 ? 1.784 -10.737 7.446 1.00 91.31 93 ALA A O 1
ATOM 701 N N . GLY A 1 94 ? 2.886 -9.014 6.505 1.00 92.94 94 GLY A N 1
ATOM 702 C CA . GLY A 1 94 ? 2.535 -8.035 7.538 1.00 92.94 94 GLY A CA 1
ATOM 703 C C . GLY A 1 94 ? 1.027 -7.784 7.636 1.00 92.94 94 GLY A C 1
ATOM 704 O O . GLY A 1 94 ? 0.478 -7.805 8.733 1.00 92.94 94 GLY A O 1
ATOM 705 N N . ALA A 1 95 ? 0.334 -7.639 6.501 1.00 94.38 95 ALA A N 1
ATOM 706 C CA . ALA A 1 95 ? -1.117 -7.434 6.469 1.00 94.38 95 ALA A CA 1
ATOM 707 C C . ALA A 1 95 ? -1.877 -8.618 7.091 1.00 94.38 95 ALA A C 1
ATOM 709 O O . ALA A 1 95 ? -2.828 -8.418 7.843 1.00 94.38 95 ALA A O 1
ATOM 710 N N . ASN A 1 96 ? -1.424 -9.848 6.834 1.00 95.44 96 ASN A N 1
ATOM 711 C CA . ASN A 1 96 ? -1.984 -11.051 7.446 1.00 95.44 96 ASN A CA 1
ATOM 712 C C . ASN A 1 96 ? -1.738 -11.092 8.964 1.00 95.44 96 ASN A C 1
ATOM 714 O O . ASN A 1 96 ? -2.628 -11.452 9.732 1.00 95.44 96 ASN A O 1
ATOM 718 N N . ALA A 1 97 ? -0.549 -10.690 9.418 1.00 95.94 97 ALA A N 1
ATOM 719 C CA . ALA A 1 97 ? -0.252 -10.609 10.845 1.00 95.94 97 ALA A CA 1
ATOM 720 C C . ALA A 1 97 ? -1.134 -9.561 11.554 1.00 95.94 97 ALA A C 1
ATOM 722 O O . ALA A 1 97 ? -1.726 -9.869 12.588 1.00 95.94 97 ALA A O 1
ATOM 723 N N . ILE A 1 98 ? -1.297 -8.375 10.955 1.00 96.38 98 ILE A N 1
ATOM 724 C CA . ILE A 1 98 ? -2.212 -7.319 11.426 1.00 96.38 98 ILE A CA 1
ATOM 725 C C . ILE A 1 98 ? -3.649 -7.842 11.478 1.00 96.38 98 ILE A C 1
ATOM 727 O O . ILE A 1 98 ? -4.319 -7.702 12.497 1.00 96.38 98 ILE A O 1
ATOM 731 N N . HIS A 1 99 ? -4.113 -8.514 10.421 1.00 97.00 99 HIS A N 1
ATOM 732 C CA . HIS A 1 99 ? -5.442 -9.122 10.380 1.00 97.00 99 HIS A CA 1
ATOM 733 C C . HIS A 1 99 ? -5.677 -10.094 11.545 1.00 97.00 99 HIS A C 1
ATOM 735 O O . HIS A 1 99 ? -6.709 -10.021 12.217 1.00 97.00 99 HIS A O 1
ATOM 741 N N . ASN A 1 100 ? -4.722 -10.987 11.810 1.00 97.50 100 ASN A N 1
ATOM 742 C CA . ASN A 1 100 ? -4.827 -11.956 12.899 1.00 97.50 100 ASN A CA 1
ATOM 743 C C . ASN A 1 100 ? -4.877 -11.279 14.275 1.00 97.50 100 ASN A C 1
ATOM 745 O O . ASN A 1 100 ? -5.677 -11.680 15.123 1.00 97.50 100 ASN A O 1
ATOM 749 N N . GLU A 1 101 ? -4.083 -10.230 14.485 1.00 97.31 101 GLU A N 1
ATOM 750 C CA . GLU A 1 101 ? -4.094 -9.466 15.733 1.00 97.31 101 GLU A CA 1
ATOM 751 C C . GLU A 1 101 ? -5.408 -8.680 15.908 1.00 97.31 101 GLU A C 1
ATOM 753 O O . GLU A 1 101 ? -6.039 -8.770 16.963 1.00 97.31 101 GLU A O 1
ATOM 758 N N . CYS A 1 102 ? -5.919 -8.022 14.860 1.00 96.94 102 CYS A N 1
ATOM 759 C CA . CYS A 1 102 ? -7.245 -7.392 14.883 1.00 96.94 102 CYS A CA 1
ATOM 760 C C . CYS A 1 102 ? -8.354 -8.404 15.220 1.00 96.94 102 CYS A C 1
ATOM 762 O O . CYS A 1 102 ? -9.249 -8.107 16.016 1.00 96.94 102 CYS A O 1
ATOM 764 N N . ARG A 1 103 ? -8.291 -9.625 14.665 1.00 96.56 103 ARG A N 1
ATOM 765 C CA . ARG A 1 103 ? -9.243 -10.705 14.981 1.00 96.56 103 ARG A CA 1
ATOM 766 C C . ARG A 1 103 ? -9.153 -11.151 16.434 1.00 96.56 103 ARG A C 1
ATOM 768 O O . ARG A 1 103 ? -10.192 -11.323 17.072 1.00 96.56 103 ARG A O 1
ATOM 775 N N . LYS A 1 104 ? -7.940 -11.310 16.966 1.00 97.19 104 LYS A N 1
ATOM 776 C CA . LYS A 1 104 ? -7.701 -11.647 18.377 1.00 97.19 104 LYS A CA 1
ATOM 777 C C . LYS A 1 104 ? -8.318 -10.601 19.310 1.00 97.19 104 LYS A C 1
ATOM 779 O O . LYS A 1 104 ? -8.946 -10.968 20.301 1.00 97.19 104 LYS A O 1
ATOM 784 N N . ARG A 1 105 ? -8.216 -9.321 18.945 1.00 96.69 105 ARG A N 1
ATOM 785 C CA . ARG A 1 105 ? -8.806 -8.181 19.667 1.00 96.69 105 ARG A CA 1
ATOM 786 C C . ARG A 1 105 ? -10.286 -7.932 19.360 1.00 96.69 105 ARG A C 1
ATOM 788 O O . ARG A 1 105 ? -10.889 -7.043 19.947 1.00 96.69 105 ARG A O 1
ATOM 795 N N . ARG A 1 106 ? -10.896 -8.724 18.466 1.00 96.38 106 ARG A N 1
ATOM 796 C CA . ARG A 1 106 ? -12.292 -8.576 18.003 1.00 96.38 106 ARG A CA 1
ATOM 797 C C . ARG A 1 106 ? -12.595 -7.190 17.420 1.00 96.38 106 ARG A C 1
ATOM 799 O O . ARG A 1 106 ? -13.730 -6.716 17.489 1.00 96.38 106 ARG A O 1
ATOM 806 N N . MET A 1 107 ? -11.592 -6.554 16.822 1.00 96.44 107 MET A N 1
ATOM 807 C CA . MET A 1 107 ? -11.754 -5.269 16.157 1.00 96.44 107 MET A CA 1
ATOM 808 C C . MET A 1 107 ? -12.582 -5.433 14.883 1.00 96.44 107 MET A C 1
ATOM 810 O O . MET A 1 107 ? -12.415 -6.391 14.124 1.00 96.44 107 MET A O 1
ATOM 814 N N . LYS A 1 108 ? -13.469 -4.472 14.620 1.00 95.31 108 LYS A N 1
ATOM 815 C CA . LYS A 1 108 ? -14.291 -4.437 13.404 1.00 95.31 108 LYS A CA 1
ATOM 816 C C . LYS A 1 108 ? -13.543 -3.706 12.291 1.00 95.31 108 LYS A C 1
ATOM 818 O O . LYS A 1 108 ? -13.905 -2.590 11.932 1.00 95.31 108 LYS A O 1
ATOM 823 N N . VAL A 1 109 ? -12.482 -4.334 11.789 1.00 95.81 109 VAL A N 1
ATOM 824 C CA . VAL A 1 109 ? -11.603 -3.762 10.762 1.00 95.81 109 VAL A CA 1
ATOM 825 C C . VAL A 1 109 ? -11.479 -4.707 9.571 1.00 95.81 109 VAL A C 1
ATOM 827 O O . VAL A 1 109 ? -11.264 -5.907 9.745 1.00 95.81 109 VAL A O 1
ATOM 830 N N . ALA A 1 110 ? -11.574 -4.162 8.360 1.00 96.44 110 ALA A N 1
ATOM 831 C CA . ALA A 1 110 ? -11.240 -4.869 7.128 1.00 96.44 110 ALA A CA 1
ATOM 832 C C . ALA A 1 110 ? -9.784 -4.586 6.727 1.00 96.44 110 ALA A C 1
ATOM 834 O O . ALA A 1 110 ? -9.388 -3.428 6.618 1.00 96.44 110 ALA A O 1
ATOM 835 N N . ILE A 1 111 ? -8.998 -5.637 6.475 1.00 96.81 111 ILE A N 1
ATOM 836 C CA . ILE A 1 111 ? -7.635 -5.528 5.936 1.00 96.81 111 ILE A CA 1
ATOM 837 C C . ILE A 1 111 ? -7.660 -6.033 4.494 1.00 96.81 111 ILE A C 1
ATOM 839 O O . ILE A 1 111 ? -7.989 -7.193 4.253 1.00 96.81 111 ILE A O 1
ATOM 843 N N . VAL A 1 112 ? -7.330 -5.165 3.541 1.00 95.88 112 VAL A N 1
ATOM 844 C CA . VAL A 1 112 ? -7.399 -5.440 2.102 1.00 95.88 112 VAL A CA 1
ATOM 845 C C . VAL A 1 112 ? -6.004 -5.312 1.501 1.00 95.88 112 VAL A C 1
ATOM 847 O O . VAL A 1 112 ? -5.437 -4.223 1.455 1.00 95.88 112 VAL A O 1
ATOM 850 N N . GLY A 1 113 ? -5.438 -6.425 1.038 1.00 92.31 113 GLY A N 1
ATOM 851 C CA . GLY A 1 113 ? -4.165 -6.433 0.316 1.00 92.31 113 GLY A CA 1
ATOM 852 C C . GLY A 1 113 ? -4.368 -6.109 -1.161 1.00 92.31 113 GLY A C 1
ATOM 853 O O . GLY A 1 113 ? -5.213 -6.716 -1.815 1.00 92.31 113 GLY A O 1
ATOM 854 N N . VAL A 1 114 ? -3.583 -5.173 -1.690 1.00 90.06 114 VAL A N 1
ATOM 855 C CA . VAL A 1 114 ? -3.539 -4.838 -3.112 1.00 90.06 114 VAL A CA 1
ATOM 856 C C . VAL A 1 114 ? -2.162 -5.232 -3.663 1.00 90.06 114 VAL A C 1
ATOM 858 O O . VAL A 1 114 ? -1.169 -4.530 -3.425 1.00 90.06 114 VAL A O 1
ATOM 861 N N . PRO A 1 115 ? -2.084 -6.368 -4.375 1.00 84.62 115 PRO A N 1
ATOM 862 C CA . PRO A 1 115 ? -0.828 -6.966 -4.805 1.00 84.62 115 PRO A CA 1
ATOM 863 C C . PRO A 1 115 ? -0.071 -6.088 -5.795 1.00 84.62 115 PRO A C 1
ATOM 865 O O . PRO A 1 115 ? -0.556 -5.777 -6.878 1.00 84.62 115 PRO A O 1
ATOM 868 N N . LYS A 1 116 ? 1.158 -5.731 -5.419 1.00 77.38 116 LYS A N 1
ATOM 869 C CA . LYS A 1 116 ? 2.099 -4.940 -6.205 1.00 77.38 116 LYS A CA 1
ATOM 870 C C . LYS A 1 116 ? 3.440 -5.654 -6.307 1.00 77.38 116 LYS A C 1
ATOM 872 O O . LYS A 1 116 ? 4.273 -5.561 -5.396 1.00 77.38 116 LYS A O 1
ATOM 877 N N . THR A 1 117 ? 3.731 -6.186 -7.480 1.00 69.75 117 THR A N 1
ATOM 878 C CA . THR A 1 117 ? 5.063 -6.668 -7.859 1.00 69.75 117 THR A CA 1
ATOM 879 C C . THR A 1 117 ? 5.345 -6.283 -9.310 1.00 69.75 117 THR A C 1
ATOM 881 O O . THR A 1 117 ? 4.438 -6.318 -10.138 1.00 69.75 117 THR A O 1
ATOM 884 N N . ILE A 1 118 ? 6.574 -5.846 -9.595 1.00 68.31 118 ILE A N 1
ATOM 885 C CA . ILE A 1 118 ? 7.040 -5.640 -10.978 1.00 68.31 118 ILE A CA 1
ATOM 886 C C . ILE A 1 118 ? 7.527 -6.948 -11.596 1.00 68.31 118 ILE A C 1
ATOM 888 O O . ILE A 1 118 ? 7.723 -6.991 -12.799 1.00 68.31 118 ILE A O 1
ATOM 892 N N . ASP A 1 119 ? 7.709 -7.987 -10.780 1.00 69.56 119 ASP A N 1
ATOM 893 C CA . ASP A 1 119 ? 8.259 -9.275 -11.196 1.00 69.56 119 ASP A CA 1
ATOM 894 C C . ASP A 1 119 ? 7.149 -10.242 -11.653 1.00 69.56 119 ASP A C 1
ATOM 896 O O . ASP A 1 119 ? 7.439 -11.312 -12.177 1.00 69.56 119 ASP A O 1
ATOM 900 N N . ASN A 1 120 ? 5.873 -9.855 -11.473 1.00 65.75 120 ASN A N 1
ATOM 901 C CA . ASN A 1 120 ? 4.679 -10.670 -11.739 1.00 65.75 120 ASN A CA 1
ATOM 902 C C . ASN A 1 120 ? 4.732 -12.064 -11.086 1.00 65.75 120 ASN A C 1
ATOM 904 O O . ASN A 1 120 ? 4.310 -13.064 -11.655 1.00 65.75 120 ASN A O 1
ATOM 908 N N . ASP A 1 121 ? 5.272 -12.127 -9.871 1.00 71.12 121 ASP A N 1
ATOM 909 C CA . ASP A 1 121 ? 5.597 -13.356 -9.145 1.00 71.12 121 ASP A CA 1
ATOM 910 C C . ASP A 1 121 ? 4.527 -13.765 -8.116 1.00 71.12 121 ASP A C 1
ATOM 912 O O . ASP A 1 121 ? 4.784 -14.556 -7.205 1.00 71.12 121 ASP A O 1
ATOM 916 N N . ILE A 1 122 ? 3.309 -13.232 -8.236 1.00 70.38 122 ILE A N 1
ATOM 917 C CA . ILE A 1 122 ? 2.206 -13.562 -7.330 1.00 70.38 122 ILE A CA 1
ATOM 918 C C . ILE A 1 122 ? 1.432 -14.751 -7.893 1.00 70.38 122 ILE A C 1
ATOM 920 O O . ILE A 1 122 ? 0.768 -14.655 -8.922 1.00 70.38 122 ILE A O 1
ATOM 924 N N . LEU A 1 123 ? 1.507 -15.881 -7.183 1.00 67.25 123 LEU A N 1
ATOM 925 C CA . LEU A 1 123 ? 0.769 -17.098 -7.521 1.00 67.25 123 LEU A CA 1
ATOM 926 C C . LEU A 1 123 ? -0.730 -16.794 -7.675 1.00 67.25 123 LEU A C 1
ATOM 928 O O . LEU A 1 123 ? -1.301 -16.065 -6.865 1.00 67.25 123 LEU A O 1
ATOM 932 N N . LEU A 1 124 ? -1.364 -17.412 -8.678 1.00 70.31 124 LEU A N 1
ATOM 933 C CA . LEU A 1 124 ? -2.787 -17.248 -9.025 1.00 70.31 124 LEU A CA 1
ATOM 934 C C . LEU A 1 124 ? -3.167 -15.881 -9.631 1.00 70.31 124 LEU A C 1
ATOM 936 O O . LEU A 1 124 ? -4.354 -15.632 -9.832 1.00 70.31 124 LEU A O 1
ATOM 940 N N . MET A 1 125 ? -2.200 -15.011 -9.944 1.00 65.38 125 MET A N 1
ATOM 941 C CA . MET A 1 125 ? -2.429 -13.815 -10.760 1.00 65.38 125 MET A CA 1
ATOM 942 C C . MET A 1 125 ? -1.649 -13.909 -12.067 1.00 65.38 125 MET A C 1
ATOM 944 O O . MET A 1 125 ? -0.431 -14.042 -12.055 1.00 65.38 125 MET A O 1
ATOM 948 N N . ASP A 1 126 ? -2.346 -13.774 -13.196 1.00 65.69 126 ASP A N 1
ATOM 949 C CA . ASP A 1 126 ? -1.700 -13.754 -14.514 1.00 65.69 126 ASP A CA 1
ATOM 950 C C . ASP A 1 126 ? -0.891 -12.467 -14.739 1.00 65.69 126 ASP A C 1
ATOM 952 O O . ASP A 1 126 ? 0.061 -12.447 -15.523 1.00 65.69 126 ASP A O 1
ATOM 956 N N . LYS A 1 127 ? -1.281 -11.371 -14.069 1.00 68.31 127 LYS A N 1
ATOM 957 C CA . LYS A 1 127 ? -0.680 -10.051 -14.256 1.00 68.31 127 LYS A CA 1
ATOM 958 C C . LYS A 1 127 ? -0.803 -9.152 -13.029 1.00 68.31 127 LYS A C 1
ATOM 960 O O . LYS A 1 127 ? -1.885 -9.004 -12.459 1.00 68.31 127 LYS A O 1
ATOM 965 N N . THR A 1 128 ? 0.281 -8.462 -12.691 1.00 73.19 128 THR A N 1
ATOM 966 C CA . THR A 1 128 ? 0.327 -7.435 -11.645 1.00 73.19 128 THR A CA 1
ATOM 967 C C . THR A 1 128 ? 0.625 -6.061 -12.233 1.00 73.19 128 THR A C 1
ATOM 969 O O . THR A 1 128 ? 1.291 -5.914 -13.261 1.00 73.19 128 THR A O 1
ATOM 972 N N . PHE A 1 129 ? 0.103 -5.012 -1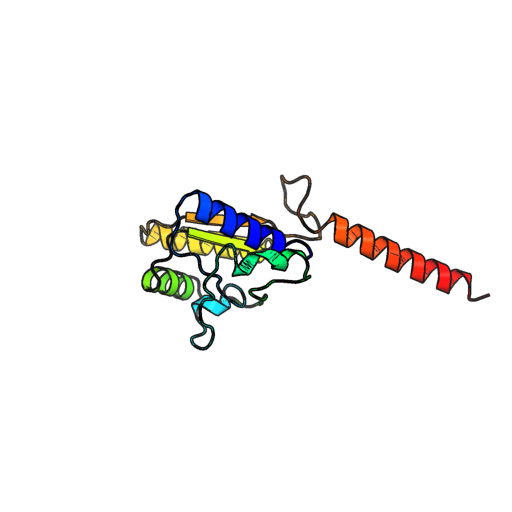1.594 1.00 74.81 129 PHE A N 1
ATOM 973 C CA . PHE A 1 129 ? 0.293 -3.658 -12.104 1.00 74.81 129 PHE A CA 1
ATOM 974 C C . PHE A 1 129 ? 1.759 -3.213 -11.982 1.00 74.81 129 PHE A C 1
ATOM 976 O O . PHE A 1 129 ? 2.442 -3.505 -10.997 1.00 74.81 129 PHE A O 1
ATOM 983 N N . GLY A 1 130 ? 2.224 -2.490 -13.003 1.00 70.31 130 GLY A N 1
ATOM 984 C CA . GLY A 1 130 ? 3.605 -2.024 -13.137 1.00 70.31 130 GLY A CA 1
ATOM 985 C C . GLY A 1 130 ? 4.568 -3.003 -13.821 1.00 70.31 130 GLY A C 1
ATOM 986 O O . GLY A 1 130 ? 5.695 -2.597 -14.095 1.00 70.31 130 GLY A O 1
ATOM 987 N N . PHE A 1 131 ? 4.138 -4.233 -14.141 1.00 76.19 131 PHE A N 1
ATOM 988 C CA . PHE A 1 131 ? 4.925 -5.195 -14.929 1.00 76.19 131 PHE A CA 1
ATOM 989 C C . PHE A 1 131 ? 5.177 -4.704 -16.365 1.00 76.19 131 PHE A C 1
ATOM 991 O O . PHE A 1 131 ? 6.326 -4.618 -16.782 1.00 76.19 131 PHE A O 1
ATOM 998 N N . ASP A 1 132 ? 4.134 -4.299 -17.102 1.00 78.81 132 ASP A N 1
ATOM 999 C CA . ASP A 1 132 ? 4.285 -3.861 -18.504 1.00 78.81 132 ASP A CA 1
ATOM 1000 C C . ASP A 1 132 ? 5.238 -2.676 -18.643 1.00 78.81 132 ASP A C 1
ATOM 1002 O O . ASP A 1 132 ? 6.134 -2.683 -19.481 1.00 78.81 132 ASP A O 1
ATOM 1006 N N . THR A 1 133 ? 5.090 -1.679 -17.769 1.00 75.06 133 THR A N 1
ATOM 1007 C CA . THR A 1 133 ? 5.977 -0.515 -17.763 1.00 75.06 133 THR A CA 1
ATOM 1008 C C . THR A 1 133 ? 7.423 -0.920 -17.466 1.00 75.06 133 THR A C 1
ATOM 1010 O O . THR A 1 133 ? 8.346 -0.337 -18.022 1.00 75.06 133 THR A O 1
ATOM 1013 N N . ALA A 1 134 ? 7.648 -1.931 -16.619 1.00 74.94 134 ALA A N 1
ATOM 1014 C CA . ALA A 1 134 ? 8.993 -2.451 -16.382 1.00 74.94 134 ALA A CA 1
ATOM 1015 C C . ALA A 1 134 ? 9.567 -3.146 -17.631 1.00 74.94 134 ALA A C 1
ATOM 1017 O O . ALA A 1 134 ? 10.745 -2.959 -17.934 1.00 74.94 134 ALA A O 1
ATOM 1018 N N . VAL A 1 135 ? 8.746 -3.892 -18.379 1.00 79.12 135 VAL A N 1
ATOM 1019 C CA . VAL A 1 135 ? 9.150 -4.533 -19.643 1.00 79.12 135 VAL A CA 1
ATOM 1020 C C . VAL A 1 135 ? 9.514 -3.492 -20.706 1.00 79.12 135 VAL A C 1
ATOM 1022 O O . VAL A 1 135 ? 10.557 -3.629 -21.345 1.00 79.12 135 VAL A O 1
ATOM 1025 N N . GLU A 1 136 ? 8.715 -2.435 -20.871 1.00 84.00 136 GLU A N 1
ATOM 1026 C CA . GLU A 1 136 ? 9.002 -1.356 -21.829 1.00 84.00 136 GLU A CA 1
ATOM 1027 C C . GLU A 1 136 ? 10.335 -0.650 -21.528 1.00 84.00 136 GLU A C 1
ATOM 1029 O O . GLU A 1 136 ? 11.147 -0.428 -22.430 1.00 84.00 136 GLU A O 1
ATOM 1034 N N . GLU A 1 137 ? 10.607 -0.336 -20.258 1.00 84.75 137 GLU A N 1
ATOM 1035 C CA . GLU A 1 137 ? 11.880 0.282 -19.867 1.00 84.75 137 GLU A CA 1
ATOM 1036 C C . GLU A 1 137 ? 13.065 -0.691 -20.011 1.00 84.75 137 GLU A C 1
ATOM 1038 O O . GLU A 1 137 ? 14.146 -0.291 -20.453 1.00 84.75 137 GLU A O 1
ATOM 1043 N N . ALA A 1 138 ? 12.870 -1.984 -19.725 1.00 84.94 138 ALA A N 1
ATOM 1044 C CA . ALA A 1 138 ? 13.896 -3.005 -19.943 1.00 84.94 138 ALA A CA 1
ATOM 1045 C C . ALA A 1 138 ? 14.257 -3.148 -21.431 1.00 84.94 138 ALA A C 1
ATOM 1047 O O . ALA A 1 138 ? 15.438 -3.228 -21.773 1.00 84.94 138 ALA A O 1
ATOM 1048 N N . GLN A 1 139 ? 13.266 -3.118 -22.328 1.00 88.06 139 GLN A N 1
ATOM 1049 C CA . GLN A 1 139 ? 13.499 -3.141 -23.775 1.00 88.06 139 GLN A CA 1
ATOM 1050 C C . GLN A 1 139 ? 14.337 -1.948 -24.242 1.00 88.06 139 GLN A C 1
ATOM 1052 O O . GLN A 1 139 ? 15.260 -2.125 -25.039 1.00 88.06 139 GLN A O 1
ATOM 1057 N N . ARG A 1 140 ? 14.067 -0.740 -23.728 1.00 87.62 140 ARG A N 1
ATOM 1058 C CA . ARG A 1 140 ? 14.886 0.444 -24.036 1.00 87.62 140 ARG A CA 1
ATOM 1059 C C . ARG A 1 140 ? 16.334 0.256 -23.594 1.00 87.62 140 ARG A C 1
ATOM 1061 O O . ARG A 1 140 ? 17.232 0.486 -24.397 1.00 87.62 140 ARG A O 1
ATOM 1068 N N . ALA A 1 141 ? 16.555 -0.208 -22.363 1.00 89.50 141 ALA A N 1
ATOM 1069 C CA . ALA A 1 141 ? 17.898 -0.443 -21.835 1.00 89.50 141 ALA A CA 1
ATOM 1070 C C . ALA A 1 141 ? 18.680 -1.482 -22.661 1.00 89.50 141 ALA A C 1
ATOM 1072 O O . ALA A 1 141 ? 19.842 -1.252 -22.996 1.00 89.50 141 ALA A O 1
ATOM 1073 N N . ILE A 1 142 ? 18.034 -2.593 -23.039 1.00 90.06 142 ILE A N 1
ATOM 1074 C CA . ILE A 1 142 ? 18.633 -3.634 -23.890 1.00 90.06 142 ILE A CA 1
ATOM 1075 C C . ILE A 1 142 ? 19.002 -3.067 -25.264 1.00 90.06 142 ILE A C 1
ATOM 1077 O O . ILE A 1 142 ? 20.109 -3.303 -25.742 1.00 90.06 142 ILE A O 1
ATOM 1081 N N . ASN A 1 143 ? 18.114 -2.285 -25.885 1.00 89.88 143 ASN A N 1
ATOM 1082 C CA . ASN A 1 143 ? 18.387 -1.670 -27.183 1.00 89.88 143 ASN A CA 1
ATOM 1083 C C . ASN A 1 143 ? 19.553 -0.677 -27.121 1.00 89.88 143 ASN A C 1
ATOM 1085 O O . ASN A 1 143 ? 20.406 -0.690 -28.005 1.00 89.88 143 ASN A O 1
ATOM 1089 N N . SER A 1 144 ? 19.631 0.150 -26.075 1.00 90.56 144 SER A N 1
ATOM 1090 C CA . SER A 1 144 ? 20.772 1.048 -25.870 1.00 90.56 144 SER A CA 1
ATOM 1091 C C . SER A 1 144 ? 22.083 0.272 -25.721 1.00 90.56 144 SER A C 1
ATOM 1093 O O . SER A 1 144 ? 23.065 0.614 -26.374 1.00 90.56 144 SER A O 1
ATOM 1095 N N . ALA A 1 145 ? 22.089 -0.804 -24.928 1.00 88.75 145 ALA A N 1
ATOM 1096 C CA . ALA A 1 145 ? 23.265 -1.659 -24.768 1.00 88.75 145 ALA A CA 1
ATOM 1097 C C . ALA A 1 145 ? 23.673 -2.342 -26.086 1.00 88.75 145 ALA A C 1
ATOM 1099 O O . ALA A 1 145 ? 24.860 -2.420 -26.396 1.00 88.75 145 ALA A O 1
ATOM 1100 N N . TYR A 1 146 ? 22.697 -2.802 -26.876 1.00 91.06 146 TYR A N 1
ATOM 1101 C CA . TYR A 1 146 ? 22.935 -3.398 -28.190 1.00 91.06 146 TYR A CA 1
ATOM 1102 C C . TYR A 1 146 ? 23.589 -2.405 -29.157 1.00 91.06 146 TYR A C 1
ATOM 1104 O O . TYR A 1 146 ? 24.590 -2.745 -29.780 1.00 91.06 146 TYR A O 1
ATOM 1112 N N . ILE A 1 147 ? 23.056 -1.181 -29.261 1.00 91.38 147 ILE A N 1
ATOM 1113 C CA . ILE A 1 147 ? 23.592 -0.134 -30.145 1.00 91.38 147 ILE A CA 1
ATOM 1114 C C . ILE A 1 147 ? 25.040 0.197 -29.776 1.00 91.38 147 ILE A C 1
ATOM 1116 O O . ILE A 1 147 ? 25.890 0.240 -30.664 1.00 91.38 147 ILE A O 1
ATOM 1120 N N . GLU A 1 148 ? 25.335 0.380 -28.488 1.00 90.00 148 GLU A N 1
ATOM 1121 C CA . GLU A 1 148 ? 26.689 0.698 -28.023 1.00 90.00 148 GLU A CA 1
ATOM 1122 C C . GLU A 1 148 ? 27.673 -0.437 -28.333 1.00 90.00 148 GLU A C 1
ATOM 1124 O O . GLU A 1 148 ? 28.735 -0.209 -28.908 1.00 90.00 148 GLU A O 1
ATOM 1129 N N . ALA A 1 149 ? 27.288 -1.685 -28.041 1.00 90.19 149 ALA A N 1
ATOM 1130 C CA . ALA A 1 149 ? 28.113 -2.854 -28.332 1.00 90.19 149 ALA A CA 1
ATOM 1131 C C . ALA A 1 149 ? 28.371 -3.039 -29.838 1.00 90.19 149 ALA A C 1
ATOM 1133 O O . ALA A 1 149 ? 29.449 -3.484 -30.226 1.00 90.19 149 ALA A O 1
ATOM 1134 N N . HIS A 1 150 ? 27.397 -2.704 -30.691 1.00 87.44 150 HIS A N 1
ATOM 1135 C CA . HIS A 1 150 ? 27.534 -2.813 -32.146 1.00 87.44 150 HIS A CA 1
ATOM 1136 C C . HIS A 1 150 ? 28.352 -1.670 -32.761 1.00 87.44 150 HIS A C 1
ATOM 1138 O O . HIS A 1 150 ? 28.964 -1.855 -33.809 1.00 87.44 150 HIS A O 1
ATOM 1144 N N . SER A 1 151 ? 28.355 -0.499 -32.121 1.00 83.88 151 SER A N 1
ATOM 1145 C CA . SER A 1 151 ? 29.054 0.702 -32.599 1.00 83.88 151 SER A CA 1
ATOM 1146 C C . SER A 1 151 ? 30.532 0.743 -32.194 1.00 83.88 151 SER A C 1
ATOM 1148 O O . SER A 1 151 ? 31.254 1.630 -32.633 1.00 83.88 151 SER A O 1
ATOM 1150 N N . ALA A 1 152 ? 30.992 -0.209 -31.376 1.00 76.31 152 ALA A N 1
ATOM 1151 C CA . ALA A 1 152 ? 32.368 -0.311 -30.886 1.00 76.31 152 ALA A CA 1
ATOM 1152 C C . ALA A 1 152 ? 33.363 -0.956 -31.884 1.00 76.31 152 ALA A C 1
ATOM 1154 O O . ALA A 1 152 ? 34.371 -1.524 -31.457 1.00 76.31 152 ALA A O 1
ATOM 1155 N N . TYR A 1 153 ? 33.088 -0.875 -33.190 1.00 55.25 153 TYR A N 1
ATOM 1156 C CA . TYR A 1 153 ? 33.994 -1.288 -34.272 1.00 55.25 153 TYR A CA 1
ATOM 1157 C C . TYR A 1 153 ? 34.672 -0.091 -34.938 1.00 55.25 153 TYR A C 1
ATOM 1159 O O . TYR A 1 153 ? 33.966 0.900 -35.230 1.00 55.25 153 TYR A O 1
#

Organism: Citrus maxima (NCBI:txid37334)

pLDDT: mean 88.11, std 9.34, range [55.25, 97.5]

Radius of gyration: 18.49 Å; chains: 1; bounding box: 54×34×54 Å

InterPro domains:
  IPR000023 Phosphofructokinase domain [PF00365] (1-151)
  IPR022953 ATP-dependent 6-phosphofructokinase [PR00476] (20-33)
  IPR022953 ATP-dependent 6-phosphofructokinase [PR00476] (79-95)
  IPR022953 ATP-dependent 6-phosphofructokinase [PR00476] (112-129)
  IPR022953 ATP-dependent 6-phosphofructokinase [PR00476] (130-148)
  IPR035966 Phosphofructokinase superfamily [SSF53784] (1-152)
  IPR050929 Phosphofructokinase type A [PTHR45770] (1-152)

Foldseek 3Di:
DQCQLVVVLVVQVVCVVVVNDFDWAQAAAQVSLQDPVGDIHTDHNVNSVCSNVDPAHPRHHHDDHDDLVSSLVSCVVVVAAEAEFEEADVSVVSLVSNVVVCVVVVHNHHRHYQHDDLVQPDPPDPDHPNVVVVVVVVVVVVVVVVVVVVPPD

Sequence (153 aa):
CPGLNDVIRHIVITLEIYGVKNIVGIPFGYRGFCDKELTEMPLSRKVVQNIHLSGGSLLGVSRGAPTVSEIVDSMEERGINMLFVLGGNGTHAGANAIHNECRKRRMKVAIVGVPKTIDNDILLMDKTFGFDTAVEEAQRAINSAYIEAHSAY

Secondary structure (DSSP, 8-state):
-TTHHHHHHHHHHHHHHTT----EE-TTTTHHHH-TT-PPEE--TTTTSSGGGSSS-TT--------HHHHHHHHHHTT--EEEEEE-HHHHHHHHHHHHHHHHTT---EEEEEE--SS---TT-S--TTHHHHHHHHHHHHHHHHHHHHH--